Protein AF-A0A537ME40-F1 (afdb_monomer_lite)

Secondary structure (DSSP, 8-state):
--HHHHHHHHHHHHHHHHSSSHHHHHHHHHHHHHHHHHHHHHHHHHHHHHHHHHHHHHHSTT------

pLDDT: mean 79.33, std 13.44, range [52.12, 96.0]

Structure (mmCIF, N/CA/C/O backbone):
data_AF-A0A537ME40-F1
#
_entry.id   AF-A0A537ME40-F1
#
loop_
_atom_site.group_PDB
_atom_site.id
_atom_site.type_symbol
_atom_site.label_atom_id
_atom_site.label_alt_id
_atom_site.label_comp_id
_atom_site.label_asym_id
_atom_site.label_entity_id
_atom_site.label_seq_id
_atom_site.pdbx_PDB_ins_code
_atom_site.Cartn_x
_atom_site.Cartn_y
_atom_site.Cartn_z
_atom_site.occupancy
_atom_site.B_iso_or_equiv
_atom_site.auth_seq_id
_atom_site.auth_comp_id
_atom_site.auth_asym_id
_atom_site.auth_atom_id
_atom_site.pdbx_PDB_model_num
ATOM 1 N N . TYR A 1 1 ? 11.081 7.569 10.543 1.00 54.09 1 TYR A N 1
ATOM 2 C CA . TYR A 1 1 ? 11.002 6.654 9.390 1.00 54.09 1 TYR A CA 1
ATOM 3 C C . TYR A 1 1 ? 10.012 5.557 9.713 1.00 54.09 1 TYR A C 1
ATOM 5 O O . TYR A 1 1 ? 10.266 4.781 10.623 1.00 54.09 1 TYR A O 1
ATOM 13 N N . THR A 1 2 ? 8.853 5.539 9.060 1.00 88.1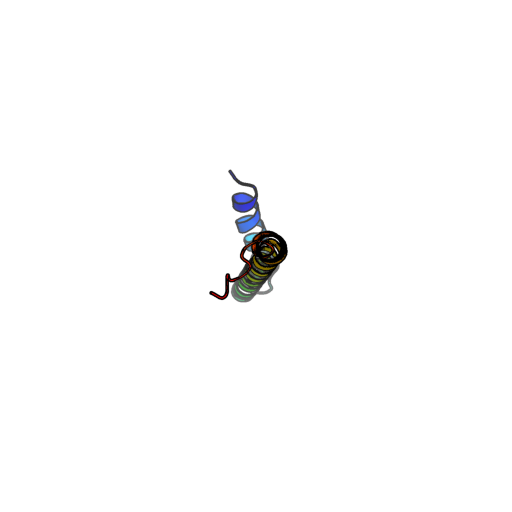2 2 THR A N 1
ATOM 14 C CA . THR A 1 2 ? 7.913 4.421 9.203 1.00 88.12 2 THR A CA 1
ATOM 15 C C . THR A 1 2 ? 8.308 3.320 8.226 1.00 88.12 2 THR A C 1
ATOM 17 O O . THR A 1 2 ? 8.848 3.608 7.156 1.00 88.12 2 THR A O 1
ATOM 20 N N . LEU A 1 3 ? 8.020 2.062 8.563 1.00 87.62 3 LEU A N 1
ATOM 21 C CA . LEU A 1 3 ? 8.228 0.944 7.636 1.00 87.62 3 LEU A CA 1
ATOM 22 C C . LEU A 1 3 ? 7.476 1.165 6.314 1.00 87.62 3 LEU A C 1
ATOM 24 O O . LEU A 1 3 ? 7.996 0.840 5.254 1.00 87.62 3 LEU A O 1
ATOM 28 N N . ALA A 1 4 ? 6.307 1.814 6.361 1.00 82.75 4 ALA A N 1
ATOM 29 C CA . ALA A 1 4 ? 5.530 2.172 5.176 1.00 82.75 4 ALA A CA 1
ATOM 30 C C . ALA A 1 4 ? 6.298 3.090 4.208 1.00 82.75 4 ALA A C 1
ATOM 32 O O . ALA A 1 4 ? 6.266 2.868 3.000 1.00 82.75 4 ALA A O 1
ATOM 33 N N . GLY A 1 5 ? 7.036 4.077 4.732 1.00 83.00 5 GLY A N 1
ATOM 34 C CA . GLY A 1 5 ? 7.839 4.989 3.913 1.00 83.00 5 GLY A CA 1
ATOM 35 C C . GLY A 1 5 ? 9.034 4.322 3.223 1.00 83.00 5 GLY A C 1
ATOM 36 O O . GLY A 1 5 ? 9.517 4.843 2.225 1.00 83.00 5 GLY A O 1
ATOM 37 N N . ILE A 1 6 ? 9.492 3.170 3.724 1.00 88.75 6 ILE A N 1
ATOM 38 C CA . ILE A 1 6 ? 10.547 2.362 3.093 1.00 88.75 6 ILE A CA 1
ATOM 39 C C . ILE A 1 6 ? 9.926 1.376 2.100 1.00 88.75 6 ILE A C 1
ATOM 41 O O . ILE A 1 6 ? 10.370 1.276 0.960 1.00 88.75 6 ILE A O 1
ATOM 45 N N . LEU A 1 7 ? 8.870 0.673 2.514 1.00 86.94 7 LEU A N 1
ATOM 46 C CA . LEU A 1 7 ? 8.262 -0.390 1.720 1.00 86.94 7 LEU A CA 1
ATOM 47 C C . LEU A 1 7 ? 7.628 0.131 0.425 1.00 86.94 7 LEU A C 1
ATOM 49 O O . LEU A 1 7 ? 7.816 -0.482 -0.625 1.00 86.94 7 LEU A O 1
ATOM 53 N N . ALA A 1 8 ? 6.945 1.278 0.465 1.00 84.69 8 ALA A N 1
ATOM 54 C CA . ALA A 1 8 ? 6.260 1.836 -0.701 1.00 84.69 8 ALA A CA 1
ATOM 55 C C . ALA A 1 8 ? 7.185 2.045 -1.925 1.00 84.69 8 ALA A C 1
ATOM 57 O O . ALA A 1 8 ? 6.905 1.460 -2.977 1.00 84.69 8 ALA A O 1
ATOM 58 N N . PRO A 1 9 ? 8.308 2.790 -1.830 1.00 84.75 9 PRO A N 1
ATOM 59 C CA . PRO A 1 9 ? 9.217 2.953 -2.963 1.00 84.75 9 PRO A CA 1
ATOM 60 C C . PRO A 1 9 ? 9.934 1.653 -3.345 1.00 84.75 9 PRO A C 1
ATOM 62 O O . PRO A 1 9 ? 10.180 1.437 -4.529 1.00 84.75 9 PRO A O 1
ATOM 65 N N . THR A 1 10 ? 10.231 0.757 -2.394 1.00 87.81 10 THR A N 1
ATOM 66 C CA . THR A 1 10 ? 10.884 -0.526 -2.722 1.00 87.81 10 THR A CA 1
ATOM 67 C C . THR A 1 10 ? 9.986 -1.457 -3.533 1.00 87.81 10 THR A C 1
ATOM 69 O O . THR A 1 10 ? 10.447 -2.056 -4.503 1.00 87.81 10 THR A O 1
ATOM 72 N N . VAL A 1 11 ? 8.696 -1.547 -3.191 1.00 86.38 11 VAL A N 1
ATOM 73 C CA . VAL A 1 11 ? 7.732 -2.377 -3.923 1.00 86.38 11 VAL A CA 1
ATOM 74 C C . VAL A 1 11 ? 7.487 -1.783 -5.306 1.00 86.38 11 VAL A C 1
ATOM 76 O O . VAL A 1 11 ? 7.605 -2.497 -6.297 1.00 86.38 11 VAL A O 1
ATOM 79 N N . MET A 1 12 ? 7.241 -0.471 -5.394 1.00 86.56 12 MET A N 1
ATOM 80 C CA . MET A 1 12 ? 7.048 0.218 -6.675 1.00 86.56 12 MET A CA 1
ATOM 81 C C . MET A 1 12 ? 8.272 0.062 -7.591 1.00 86.56 12 MET A C 1
ATOM 83 O O . MET A 1 12 ? 8.141 -0.284 -8.763 1.00 86.56 12 MET A O 1
ATOM 87 N N . GLY A 1 13 ? 9.475 0.269 -7.046 1.00 82.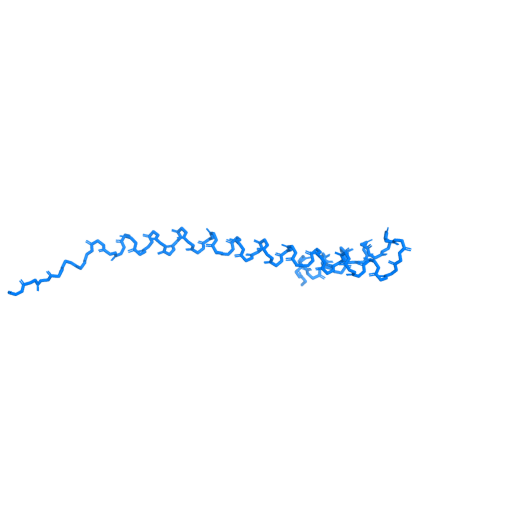44 13 GLY A N 1
ATOM 88 C CA . GLY A 1 13 ? 10.726 0.132 -7.784 1.00 82.44 13 GLY A CA 1
ATOM 89 C C . GLY A 1 13 ? 10.972 -1.295 -8.267 1.00 82.44 13 GLY A C 1
ATOM 90 O O . GLY A 1 13 ? 11.421 -1.476 -9.395 1.00 82.44 13 GLY A O 1
ATOM 91 N N . SER A 1 14 ? 10.659 -2.306 -7.452 1.00 85.56 14 SER A N 1
ATOM 92 C CA . SER A 1 14 ? 10.771 -3.715 -7.848 1.00 85.56 14 SER A CA 1
ATOM 93 C C . SER A 1 14 ? 9.794 -4.065 -8.973 1.00 85.56 14 SER A C 1
ATOM 95 O O . SER A 1 14 ? 10.189 -4.669 -9.966 1.00 85.56 14 SER A O 1
ATOM 97 N N . VAL A 1 15 ? 8.537 -3.630 -8.872 1.00 86.50 15 VAL A N 1
ATOM 98 C CA . VAL A 1 15 ? 7.496 -3.903 -9.878 1.00 86.50 15 VAL A CA 1
ATOM 99 C C . VAL A 1 15 ? 7.862 -3.310 -11.236 1.00 86.50 15 VAL A C 1
ATOM 101 O O . VAL A 1 15 ? 7.737 -3.987 -12.252 1.00 86.50 15 VAL A O 1
ATOM 104 N N . ILE A 1 16 ? 8.367 -2.073 -11.261 1.00 85.19 16 ILE A N 1
ATOM 105 C CA . ILE A 1 16 ? 8.784 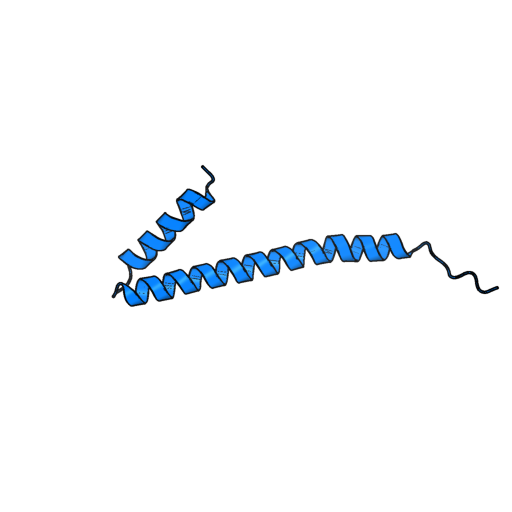-1.424 -12.509 1.00 85.19 16 ILE A CA 1
ATOM 106 C C . ILE A 1 16 ? 10.007 -2.122 -13.120 1.00 85.19 16 ILE A C 1
ATOM 108 O O . ILE A 1 16 ? 10.050 -2.308 -14.331 1.00 85.19 16 ILE A O 1
ATOM 112 N N . GLN A 1 17 ? 10.980 -2.537 -12.301 1.00 86.31 17 GLN A N 1
ATOM 113 C CA . GLN A 1 17 ? 12.201 -3.202 -12.779 1.00 86.31 17 GLN A CA 1
ATOM 114 C C . GLN A 1 17 ? 11.951 -4.579 -13.405 1.00 86.31 17 GLN A C 1
ATOM 116 O O . GLN A 1 17 ? 12.694 -4.978 -14.297 1.00 86.31 17 GLN A O 1
ATOM 121 N N . HIS A 1 18 ? 10.927 -5.302 -12.948 1.00 86.50 18 HIS A N 1
ATOM 122 C CA . HIS A 1 18 ? 10.590 -6.632 -13.464 1.00 86.50 18 HIS A CA 1
ATOM 123 C C . HIS A 1 18 ? 9.547 -6.603 -14.595 1.00 86.50 18 HIS A C 1
ATOM 125 O O . HIS A 1 18 ? 9.235 -7.652 -15.158 1.00 86.50 18 HIS A O 1
ATOM 131 N N . ALA A 1 19 ? 8.994 -5.435 -14.930 1.00 85.31 19 ALA A N 1
ATOM 132 C CA . ALA A 1 19 ? 8.016 -5.299 -16.002 1.00 85.31 19 ALA A CA 1
ATOM 133 C C . ALA A 1 19 ? 8.688 -5.266 -17.383 1.00 85.31 19 ALA A C 1
ATOM 135 O O . ALA A 1 19 ? 9.781 -4.729 -17.551 1.00 85.31 19 ALA A O 1
ATOM 136 N N . ALA A 1 20 ? 8.000 -5.793 -18.400 1.00 80.00 20 ALA A N 1
ATOM 137 C CA . ALA A 1 20 ? 8.507 -5.814 -19.775 1.00 80.00 20 ALA A CA 1
ATOM 138 C C . ALA A 1 20 ? 8.679 -4.403 -20.369 1.00 80.00 20 ALA A C 1
ATOM 140 O O . ALA A 1 20 ? 9.512 -4.186 -21.248 1.00 80.00 20 ALA A O 1
ATOM 141 N N . THR A 1 21 ? 7.893 -3.437 -19.887 1.00 86.38 21 THR A N 1
ATOM 142 C CA . THR A 1 21 ? 8.027 -2.015 -20.215 1.00 86.38 21 THR A CA 1
ATOM 143 C C . THR A 1 21 ? 7.752 -1.165 -18.978 1.00 86.38 21 THR A C 1
ATOM 145 O O . THR A 1 21 ? 6.996 -1.561 -18.090 1.00 86.38 21 THR A O 1
ATOM 148 N N . THR A 1 22 ? 8.310 0.045 -18.937 1.00 84.69 22 THR A N 1
ATOM 149 C CA . THR A 1 22 ? 8.104 0.976 -17.818 1.00 84.69 22 THR A CA 1
ATOM 150 C C . THR A 1 22 ? 6.628 1.330 -17.621 1.00 84.69 22 THR A C 1
ATOM 152 O O . THR A 1 22 ? 6.168 1.443 -16.487 1.00 84.69 22 THR A O 1
ATOM 155 N N . LEU A 1 23 ? 5.870 1.481 -18.715 1.00 88.25 23 LEU A N 1
ATOM 156 C CA . LEU A 1 23 ? 4.437 1.782 -18.663 1.00 88.25 23 LEU A CA 1
ATOM 157 C C . LEU A 1 23 ? 3.654 0.660 -17.972 1.00 88.25 23 LEU A C 1
ATOM 159 O O . LEU A 1 23 ? 2.828 0.933 -17.103 1.00 88.25 23 LEU A O 1
ATOM 163 N N . ASP A 1 24 ? 3.953 -0.587 -18.325 1.00 84.25 24 ASP A N 1
ATOM 164 C CA . ASP A 1 24 ? 3.319 -1.769 -17.741 1.00 84.25 24 ASP A CA 1
ATOM 165 C C . ASP A 1 24 ? 3.648 -1.893 -16.242 1.00 84.25 24 ASP A C 1
ATOM 167 O O . ASP A 1 24 ? 2.771 -2.123 -15.409 1.00 84.25 24 ASP A O 1
ATOM 171 N N . GLY A 1 25 ? 4.893 -1.580 -15.868 1.00 86.88 25 GLY A N 1
ATOM 172 C CA . GLY A 1 25 ? 5.323 -1.486 -14.473 1.00 86.88 25 GLY A CA 1
ATOM 173 C C . GLY A 1 25 ? 4.551 -0.444 -13.658 1.00 86.88 25 GLY A C 1
ATOM 174 O O . GLY A 1 25 ? 4.161 -0.712 -12.520 1.00 86.88 25 GLY A O 1
ATOM 175 N N . TYR A 1 26 ? 4.270 0.730 -14.231 1.00 89.62 26 TYR A N 1
ATOM 176 C CA . TYR A 1 26 ? 3.442 1.745 -13.572 1.00 89.62 26 TYR A CA 1
ATOM 177 C C . TYR A 1 26 ? 1.985 1.304 -13.422 1.00 89.62 26 TYR A C 1
ATOM 179 O O . TYR A 1 26 ? 1.408 1.489 -12.350 1.00 89.62 26 TYR A O 1
ATOM 187 N N . MET A 1 27 ? 1.393 0.708 -14.460 1.00 92.19 27 MET A N 1
ATOM 188 C CA . MET A 1 27 ? 0.015 0.204 -14.400 1.00 92.19 27 MET A CA 1
ATOM 189 C C . MET A 1 27 ? -0.132 -0.897 -13.342 1.00 92.19 27 MET A C 1
ATOM 191 O O . MET A 1 27 ? -1.069 -0.872 -12.537 1.00 92.19 27 MET A O 1
ATOM 195 N N . MET A 1 28 ? 0.837 -1.811 -13.266 1.00 89.12 28 MET A N 1
ATOM 196 C CA . MET A 1 28 ? 0.900 -2.830 -12.220 1.00 89.12 28 MET A CA 1
ATOM 197 C C . MET A 1 28 ? 1.084 -2.205 -10.827 1.00 89.12 28 MET A C 1
ATOM 199 O O . MET A 1 28 ? 0.384 -2.570 -9.883 1.00 89.12 28 MET A O 1
ATOM 203 N N . GLY A 1 29 ? 1.959 -1.203 -10.694 1.00 88.31 29 GLY A N 1
ATOM 204 C CA . GLY A 1 29 ? 2.156 -0.459 -9.446 1.00 88.31 29 GLY A CA 1
ATOM 205 C C . GLY A 1 29 ? 0.881 0.234 -8.950 1.00 88.31 29 GLY A C 1
ATOM 206 O O . GLY A 1 29 ? 0.527 0.119 -7.774 1.00 88.31 29 GLY A O 1
ATOM 207 N N . PHE A 1 30 ? 0.133 0.890 -9.843 1.00 90.69 30 PHE A N 1
ATOM 208 C CA . PHE A 1 30 ? -1.160 1.491 -9.502 1.00 90.69 30 PHE A CA 1
ATOM 209 C C . PHE A 1 30 ? -2.211 0.450 -9.117 1.00 90.69 30 PHE A C 1
ATOM 211 O O . PHE A 1 30 ? -2.992 0.690 -8.196 1.00 90.69 30 PHE A O 1
ATOM 218 N N . THR A 1 31 ? -2.202 -0.715 -9.763 1.00 91.88 31 THR A N 1
ATOM 219 C CA . THR A 1 31 ? -3.092 -1.831 -9.413 1.00 91.88 31 THR A CA 1
ATOM 220 C C . THR A 1 31 ? -2.821 -2.322 -7.991 1.00 91.88 31 THR A C 1
ATOM 222 O O . THR A 1 31 ? -3.754 -2.470 -7.203 1.00 91.88 31 THR A O 1
ATOM 225 N N . ILE A 1 32 ? -1.550 -2.489 -7.614 1.00 89.62 32 ILE A N 1
ATOM 226 C CA . ILE A 1 32 ? -1.161 -2.855 -6.243 1.00 89.62 32 ILE A CA 1
ATOM 227 C C . ILE A 1 32 ? -1.641 -1.795 -5.248 1.00 89.62 32 ILE A C 1
ATOM 229 O O . ILE A 1 32 ? -2.242 -2.135 -4.230 1.00 89.62 32 ILE A O 1
ATOM 233 N N . ASN A 1 33 ? -1.437 -0.511 -5.556 1.00 90.62 33 ASN A N 1
ATOM 234 C CA . ASN A 1 33 ? -1.919 0.580 -4.711 1.00 90.62 33 ASN A CA 1
ATOM 235 C C . ASN A 1 33 ? -3.447 0.539 -4.525 1.00 90.62 33 ASN A C 1
ATOM 237 O O . ASN A 1 33 ? -3.937 0.679 -3.405 1.00 90.62 33 ASN A O 1
ATOM 241 N N . ALA A 1 34 ? -4.203 0.296 -5.600 1.00 92.25 34 ALA A N 1
ATOM 242 C CA . ALA A 1 34 ? -5.656 0.169 -5.541 1.00 92.25 34 ALA A CA 1
ATOM 243 C C . ALA A 1 34 ? -6.093 -1.005 -4.650 1.00 92.25 34 ALA A C 1
ATOM 245 O O . ALA A 1 34 ? -6.961 -0.834 -3.795 1.00 92.25 34 ALA A O 1
ATOM 246 N N . VAL A 1 35 ? -5.456 -2.173 -4.789 1.00 94.81 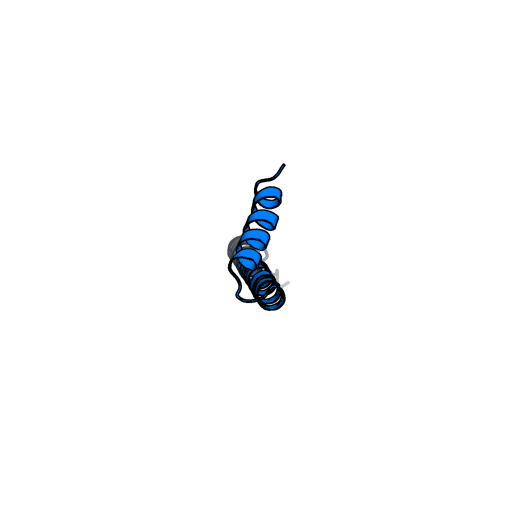35 VAL A N 1
ATOM 247 C CA . VAL A 1 35 ? -5.729 -3.352 -3.951 1.00 94.81 35 VAL A CA 1
ATOM 248 C C . VAL A 1 35 ? -5.461 -3.056 -2.476 1.00 94.81 35 VAL A C 1
ATOM 250 O O . VAL A 1 35 ? -6.282 -3.401 -1.628 1.00 94.81 35 VAL A O 1
ATOM 253 N N . VAL A 1 36 ? -4.356 -2.375 -2.158 1.00 91.75 36 VAL A N 1
ATOM 254 C CA . VAL A 1 36 ? -4.031 -1.981 -0.778 1.00 91.75 36 VAL A CA 1
ATOM 255 C C . VAL A 1 36 ? -5.091 -1.038 -0.210 1.00 91.75 36 VAL A C 1
ATOM 257 O O . VAL A 1 36 ? -5.523 -1.234 0.927 1.00 91.75 36 VAL A O 1
ATOM 260 N N . LEU A 1 37 ? -5.548 -0.052 -0.988 1.00 94.12 37 LEU A N 1
ATOM 261 C CA . LEU A 1 37 ? -6.614 0.866 -0.576 1.00 94.12 37 LEU A CA 1
ATOM 262 C C . LEU A 1 37 ? -7.923 0.126 -0.296 1.00 94.12 37 LEU A C 1
ATOM 264 O O . LEU A 1 37 ? -8.532 0.335 0.752 1.00 94.12 37 LEU A O 1
ATOM 268 N N . VAL A 1 38 ? -8.334 -0.759 -1.208 1.00 96.00 38 VAL A N 1
ATOM 269 C CA . VAL A 1 38 ? -9.563 -1.549 -1.067 1.00 96.00 38 VAL A CA 1
ATOM 270 C C . VAL A 1 38 ? -9.475 -2.448 0.161 1.00 96.00 38 VAL A C 1
ATOM 272 O O . VAL A 1 38 ? -10.368 -2.411 1.003 1.00 96.00 38 VAL A O 1
ATOM 275 N N . ALA A 1 39 ? -8.388 -3.205 0.314 1.00 94.88 39 ALA A N 1
ATOM 276 C CA . ALA A 1 39 ? -8.190 -4.078 1.465 1.00 94.88 39 ALA A CA 1
ATOM 277 C C . ALA A 1 39 ? -8.190 -3.288 2.783 1.00 94.88 39 ALA A C 1
ATOM 279 O O . ALA A 1 39 ? -8.859 -3.681 3.735 1.00 94.88 39 ALA A O 1
ATOM 280 N N . SER A 1 40 ? -7.503 -2.144 2.827 1.00 91.81 40 SER A N 1
ATOM 281 C CA . SER A 1 40 ? -7.462 -1.284 4.016 1.00 91.81 40 SER A CA 1
ATOM 282 C C . SER A 1 40 ? -8.837 -0.704 4.349 1.00 91.81 40 SER A C 1
ATOM 284 O O . SER A 1 40 ? -9.225 -0.679 5.515 1.00 91.81 40 SER A O 1
ATOM 286 N N . GLY A 1 41 ? -9.600 -0.281 3.338 1.00 90.81 41 GLY A N 1
ATOM 287 C CA . GLY A 1 41 ? -10.967 0.208 3.507 1.00 90.81 41 GLY A CA 1
ATOM 288 C C . GLY A 1 41 ? -11.914 -0.876 4.020 1.00 90.81 41 GLY A C 1
ATOM 289 O O . GLY A 1 41 ? -12.649 -0.644 4.976 1.00 90.81 41 GLY A O 1
ATOM 290 N N . LEU A 1 42 ? -11.848 -2.082 3.447 1.00 93.62 42 LEU A N 1
ATOM 291 C CA . LEU A 1 42 ? -12.632 -3.234 3.896 1.00 93.62 42 LEU A CA 1
ATOM 292 C C . LEU A 1 42 ? -12.283 -3.634 5.330 1.00 93.62 42 LEU A C 1
ATOM 294 O O . LEU A 1 42 ? -13.187 -3.862 6.127 1.00 93.62 42 LEU A O 1
ATOM 298 N N . LEU A 1 43 ? -10.996 -3.672 5.679 1.00 90.75 43 LEU A N 1
ATOM 299 C CA . LEU A 1 43 ? -10.552 -3.924 7.050 1.00 90.75 43 LEU A CA 1
ATOM 300 C C . LEU A 1 43 ? -11.045 -2.835 8.007 1.00 90.75 43 LEU A C 1
ATOM 302 O O . LEU A 1 43 ? -11.528 -3.157 9.087 1.00 90.75 43 LEU A O 1
ATOM 306 N N . GLY A 1 44 ? -10.982 -1.562 7.609 1.00 88.38 44 GLY A N 1
ATOM 307 C CA . GLY A 1 44 ? -11.512 -0.446 8.392 1.00 88.38 44 GLY A CA 1
ATOM 308 C C . GLY A 1 44 ? -13.012 -0.581 8.655 1.00 88.38 44 GLY A C 1
ATOM 309 O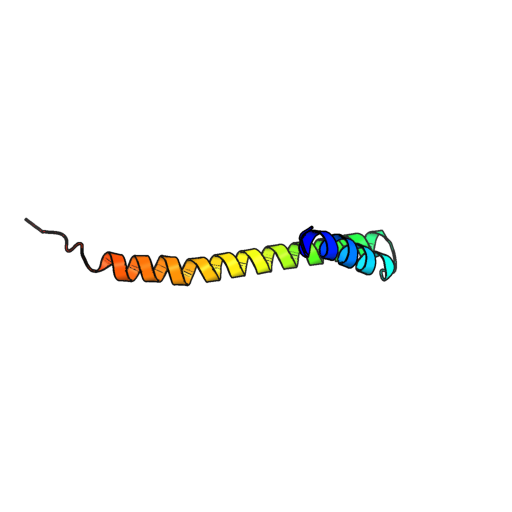 O . GLY A 1 44 ? -13.446 -0.486 9.801 1.00 88.38 44 GLY A O 1
ATOM 310 N N . LEU A 1 45 ? -13.802 -0.887 7.623 1.00 87.06 45 LEU A N 1
ATOM 311 C CA . LEU A 1 45 ? -15.236 -1.158 7.759 1.00 87.06 45 LEU A CA 1
ATOM 312 C C . LEU A 1 45 ? -15.501 -2.386 8.639 1.00 87.06 45 LEU A C 1
ATOM 314 O O . LEU A 1 45 ? -16.360 -2.337 9.515 1.00 87.06 45 LEU A O 1
ATOM 318 N N . ALA A 1 46 ? -14.732 -3.459 8.459 1.00 86.81 46 ALA A N 1
ATOM 319 C CA . ALA A 1 46 ? -14.834 -4.680 9.249 1.00 86.81 46 ALA A CA 1
ATOM 320 C C . ALA A 1 46 ? -14.377 -4.511 10.706 1.00 86.81 46 ALA A C 1
ATOM 322 O O . ALA A 1 46 ? -14.768 -5.316 11.537 1.00 86.81 46 ALA A O 1
ATOM 323 N N . LEU A 1 47 ? -13.568 -3.501 11.036 1.00 83.81 47 LEU A N 1
ATOM 324 C CA . LEU A 1 47 ? -13.202 -3.127 12.409 1.00 83.81 47 LEU A CA 1
ATOM 325 C C . LEU A 1 47 ? -14.253 -2.211 13.046 1.00 83.81 47 LEU A C 1
ATOM 327 O O . LEU A 1 47 ? -14.555 -2.339 14.234 1.00 83.81 47 LEU A O 1
ATOM 331 N N . LEU A 1 48 ? -14.822 -1.296 12.258 1.00 79.69 48 LEU A N 1
ATOM 332 C CA . LEU A 1 48 ? -15.876 -0.394 12.710 1.00 79.69 48 LEU A CA 1
ATOM 333 C C . LEU A 1 48 ? -17.175 -1.151 12.978 1.00 79.69 48 LEU A C 1
ATOM 335 O O . LEU A 1 48 ? -17.748 -0.966 14.047 1.00 79.69 48 LEU A O 1
ATOM 339 N N . TRP A 1 49 ? -17.608 -2.038 12.079 1.00 69.69 49 TRP A N 1
ATOM 340 C CA . TRP A 1 49 ? -18.847 -2.813 12.216 1.00 69.69 49 TRP A CA 1
ATOM 341 C C . TRP A 1 49 ? -18.951 -3.557 13.565 1.00 69.69 49 TRP A C 1
ATOM 343 O O . TRP A 1 49 ? -19.897 -3.312 14.301 1.00 69.69 49 TRP A O 1
ATOM 353 N N . PRO A 1 50 ? -18.017 -4.418 14.004 1.00 63.75 50 PRO A N 1
ATOM 354 C CA . PRO A 1 50 ? -18.167 -5.148 15.262 1.00 63.75 50 PRO A CA 1
ATOM 355 C C . PRO A 1 50 ? -18.140 -4.235 16.492 1.00 63.75 50 PRO A C 1
ATOM 357 O O . PRO A 1 50 ? -18.876 -4.498 17.439 1.00 63.75 50 PRO A O 1
ATOM 360 N N . ASN A 1 51 ? -17.340 -3.164 16.491 1.00 61.50 51 ASN A N 1
ATOM 361 C CA . ASN A 1 51 ? -17.219 -2.276 17.650 1.00 61.50 51 ASN A CA 1
ATOM 362 C C . ASN A 1 51 ? -18.375 -1.275 17.758 1.00 61.50 51 ASN A C 1
ATOM 364 O O . ASN A 1 51 ? -18.861 -1.023 18.857 1.00 61.50 51 ASN A O 1
ATOM 368 N N . THR A 1 52 ? -18.848 -0.726 16.639 1.00 60.72 52 THR A N 1
ATOM 369 C CA . THR A 1 52 ? -19.946 0.254 16.628 1.00 60.72 52 THR A CA 1
ATOM 370 C C . THR A 1 52 ? -21.313 -0.414 16.681 1.00 60.72 52 THR A C 1
ATOM 372 O O . THR A 1 52 ? -22.168 0.046 17.433 1.00 60.72 52 THR A O 1
ATOM 375 N N . GLU A 1 53 ? -21.511 -1.550 16.006 1.00 57.62 53 GLU A N 1
ATOM 376 C CA . GLU A 1 53 ? -22.783 -2.274 16.048 1.00 57.62 53 GLU A CA 1
ATOM 377 C C . GLU A 1 53 ? -22.985 -2.972 17.403 1.00 57.62 53 GLU A C 1
ATOM 379 O O . GLU A 1 53 ? -24.079 -2.892 17.954 1.00 57.62 53 GLU A O 1
ATOM 384 N N . ARG A 1 54 ? -21.953 -3.584 18.021 1.00 59.16 54 ARG A N 1
ATOM 385 C CA . ARG A 1 54 ? -22.089 -4.126 19.394 1.00 59.16 54 ARG A CA 1
ATOM 386 C C . ARG A 1 54 ? -22.301 -3.035 20.435 1.00 59.16 54 ARG A C 1
ATOM 388 O O . ARG A 1 54 ? -23.130 -3.225 21.318 1.00 59.16 54 ARG A O 1
ATOM 395 N N . ALA A 1 55 ? -21.587 -1.911 20.350 1.00 60.31 55 ALA A N 1
ATOM 396 C CA . ALA A 1 55 ? -21.797 -0.792 21.268 1.00 60.31 55 ALA A CA 1
ATOM 397 C C . ALA A 1 55 ? -23.188 -0.163 21.088 1.00 60.31 55 ALA A C 1
ATOM 399 O O . ALA A 1 55 ? -23.827 0.184 22.077 1.00 60.31 55 ALA A O 1
ATOM 400 N N . ARG A 1 56 ? -23.697 -0.081 19.850 1.00 62.62 56 ARG A N 1
ATOM 401 C CA . ARG A 1 56 ? -25.071 0.353 19.567 1.00 62.62 56 ARG A CA 1
ATOM 402 C C . ARG A 1 56 ? -26.097 -0.627 20.133 1.00 62.62 56 ARG A C 1
ATOM 404 O O . ARG A 1 56 ? -27.039 -0.188 20.776 1.00 62.62 56 ARG A O 1
ATOM 411 N N . LEU A 1 57 ? -25.918 -1.931 19.926 1.00 61.00 57 LEU A N 1
ATOM 412 C CA . LEU A 1 57 ? -26.854 -2.955 20.404 1.00 61.00 57 LEU A CA 1
ATOM 413 C C . LEU A 1 57 ? -26.878 -3.052 21.939 1.00 61.00 57 LEU A C 1
ATOM 415 O O . LEU A 1 57 ? -27.959 -3.097 22.513 1.00 61.00 57 LEU A O 1
ATOM 419 N N . LEU A 1 58 ? -25.718 -3.008 22.605 1.00 63.38 58 LEU A N 1
ATOM 420 C CA . LEU A 1 58 ? -25.617 -3.014 24.075 1.00 63.38 58 LEU A CA 1
ATOM 421 C C . LEU A 1 58 ? -26.004 -1.662 24.704 1.00 63.38 58 LEU A C 1
ATOM 423 O O . LEU A 1 58 ? -26.478 -1.616 25.833 1.00 63.38 58 LEU A O 1
ATOM 427 N N . GLY A 1 59 ? -25.816 -0.553 23.986 1.00 60.97 59 GLY A N 1
ATOM 428 C CA . GLY A 1 59 ? -26.211 0.789 24.425 1.00 60.97 59 GLY A CA 1
ATOM 429 C C . GLY A 1 59 ? -27.691 1.121 24.190 1.00 60.97 59 GLY A C 1
ATOM 430 O O . GLY A 1 59 ? -28.200 2.063 24.794 1.00 60.97 59 GLY A O 1
ATOM 431 N N . GLN A 1 60 ? -28.398 0.365 23.340 1.00 57.38 60 GLN A N 1
ATOM 432 C CA . GLN A 1 60 ? -29.833 0.543 23.067 1.00 57.38 60 GLN A CA 1
ATOM 433 C C . GLN A 1 60 ? -30.755 -0.289 23.972 1.00 57.38 60 GLN A C 1
ATOM 435 O O . GLN A 1 60 ? -31.973 -0.160 23.869 1.00 57.38 60 GLN A O 1
ATOM 440 N N . GLU A 1 61 ? -30.216 -1.073 24.909 1.00 55.12 61 GLU A N 1
ATOM 441 C CA . GLU A 1 61 ? -31.016 -1.875 25.848 1.00 55.12 61 GLU A CA 1
ATOM 442 C C . GLU A 1 61 ? -31.660 -1.046 26.989 1.00 55.12 61 GLU A C 1
ATOM 444 O O . GLU A 1 61 ? -32.392 -1.594 27.808 1.00 55.12 61 GLU A O 1
ATOM 449 N N . ALA A 1 62 ? -31.458 0.281 27.052 1.00 57.09 62 ALA A N 1
ATOM 450 C CA . ALA A 1 62 ? -31.884 1.094 28.203 1.00 57.09 62 ALA A CA 1
ATOM 451 C C . ALA A 1 62 ? -32.586 2.430 27.886 1.00 57.09 62 ALA A C 1
ATOM 453 O O . ALA A 1 62 ? -32.501 3.365 28.680 1.00 57.09 62 ALA A O 1
ATOM 454 N N . VAL A 1 63 ? -33.330 2.550 26.781 1.00 60.28 63 VAL A N 1
ATOM 455 C CA . VAL A 1 63 ? -34.343 3.623 26.668 1.00 60.28 63 VAL A CA 1
ATOM 456 C C . VAL A 1 63 ? -35.669 3.024 26.220 1.00 60.28 63 VAL A C 1
ATOM 458 O O . VAL A 1 63 ? -36.054 3.077 25.056 1.00 60.28 63 VAL A O 1
ATOM 461 N N . GLN A 1 64 ? -36.366 2.417 27.179 1.00 62.22 64 GLN A N 1
ATOM 462 C CA . GLN A 1 64 ? -37.760 2.021 27.024 1.00 62.22 64 GLN A CA 1
ATOM 463 C C . GLN A 1 64 ? -38.598 3.310 26.879 1.00 62.22 64 GLN A C 1
ATOM 465 O O . GLN A 1 64 ? -38.542 4.164 27.770 1.00 62.22 64 GLN A O 1
ATOM 470 N N . PRO A 1 65 ? -39.335 3.521 25.772 1.00 61.56 65 PRO A N 1
ATOM 471 C CA . PRO A 1 65 ? -40.162 4.709 25.624 1.00 61.56 65 PRO A CA 1
ATOM 472 C C . PRO A 1 65 ? -41.293 4.653 26.653 1.00 61.56 65 PRO A C 1
ATOM 474 O O . PRO A 1 65 ? -42.136 3.757 26.633 1.00 61.56 65 PRO A O 1
ATOM 477 N N . LYS A 1 66 ? -41.291 5.617 27.577 1.00 59.41 66 LYS A N 1
ATOM 478 C CA . LYS A 1 66 ? -42.388 5.845 28.516 1.00 59.41 66 LYS A CA 1
ATOM 479 C C . LYS A 1 66 ? -43.590 6.349 27.718 1.00 59.41 66 LYS A C 1
ATOM 481 O O . LYS A 1 66 ? -43.695 7.543 27.441 1.00 59.41 66 LYS A O 1
ATOM 486 N N . PHE A 1 67 ? -44.469 5.432 27.327 1.00 60.38 67 PHE A N 1
ATOM 487 C CA . PHE A 1 67 ? -45.816 5.787 26.900 1.00 60.38 67 PHE A CA 1
ATOM 488 C C . PHE A 1 67 ? -46.561 6.305 28.134 1.00 60.38 67 PHE A C 1
ATOM 490 O O . PHE A 1 67 ? -46.636 5.619 29.156 1.00 60.38 67 PHE A O 1
ATOM 497 N N . ALA A 1 68 ? -46.946 7.578 28.052 1.00 52.12 68 ALA 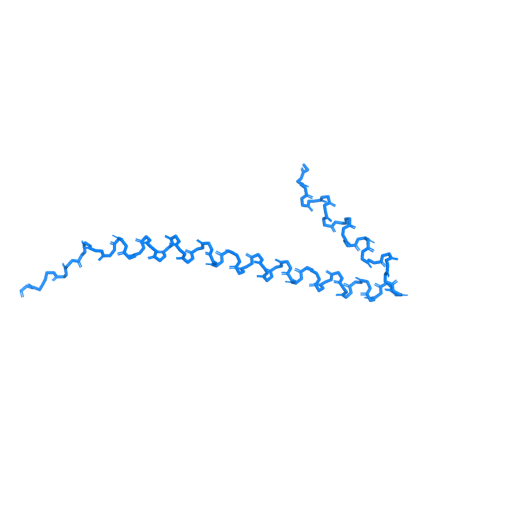A N 1
ATOM 498 C CA . ALA A 1 68 ? -47.715 8.301 29.056 1.00 52.12 68 ALA A CA 1
ATOM 499 C C . ALA A 1 68 ? -49.171 7.827 29.093 1.00 52.12 68 ALA A C 1
ATOM 501 O O . ALA A 1 68 ? -49.673 7.404 28.026 1.00 52.12 68 ALA A O 1
#

Sequence (68 aa):
YTLAGILAPTVMGSVIQHAATTLDGYMMGFTINAVVLVASGLLGLALLWPNTERARLLGQEAVQPKFA

Radius of gyration: 22.12 Å; chains: 1; bounding box: 60×15×49 Å

Foldseek 3Di:
DDPCVVVLCVVLVVQCVPDPHNVVSVVVSVVVVVVVVVVVVVVVVVVCCVVVVVCVVVVPPPCDPPDD